Protein AF-W9X091-F1 (afdb_monomer_lite)

Secondary structure (DSSP, 8-state):
----------HHHHHHHHHHHSPPPSS-TTTSPPPHHHHHHHHHHHHHHHHHHHS-TTHHHHHHHHHHHHHHHHHHHHHHHHHHHHHHHHH-TTTTS-HHHHHHHHHHHTT-PPPP-S-S-------

Sequence (127 aa):
MATTTKAPPTLRTLYRHLLRELPPTPAPRHTLPRSPIHASIRKHVKHASSSLSSATRSESESHNLARLQELEQFVTYLRAQRMYGTLLQRYNPGMGMDEEERVRLTARRVGMDLPVEFGGGGARDKK

Radius of gyration: 26.55 Å; chains: 1; bounding box: 50×66×72 Å

InterPro domains:
  IPR039196 ATP synthase assembly factor Fmc1, mitochondrial [PTHR28015] (6-118)

Organism: NCBI:txid1182544

pLDDT: mean 80.36, std 13.32, range [40.5, 95.38]

Structure (mmCIF, N/CA/C/O backbone):
data_AF-W9X091-F1
#
_entry.id   AF-W9X091-F1
#
loop_
_atom_site.group_PDB
_atom_site.id
_atom_site.type_symbol
_atom_site.label_atom_id
_atom_site.label_alt_id
_atom_site.label_comp_id
_atom_site.label_asym_id
_atom_site.label_entity_id
_atom_site.label_seq_id
_atom_site.pdbx_PDB_ins_code
_atom_site.Cartn_x
_atom_site.Cartn_y
_atom_site.Cartn_z
_atom_site.occupancy
_atom_site.B_iso_or_equiv
_atom_site.auth_seq_id
_atom_site.auth_comp_id
_atom_site.auth_asym_id
_atom_site.auth_atom_id
_atom_site.pdbx_PDB_model_num
ATOM 1 N N . MET A 1 1 ? -9.180 31.713 -1.085 1.00 44.78 1 MET A N 1
ATOM 2 C CA . MET A 1 1 ? -8.418 30.456 -0.915 1.00 44.78 1 MET A CA 1
ATOM 3 C C . MET A 1 1 ? -9.084 29.656 0.195 1.00 44.78 1 MET A C 1
ATOM 5 O O . MET A 1 1 ? -8.888 29.982 1.356 1.00 44.78 1 MET A O 1
ATOM 9 N N . ALA A 1 2 ? -9.966 28.711 -0.143 1.00 46.12 2 ALA A N 1
ATOM 10 C CA . ALA A 1 2 ? -10.704 27.937 0.855 1.00 46.12 2 ALA A CA 1
ATOM 11 C C . ALA A 1 2 ? -9.800 26.835 1.426 1.00 46.12 2 ALA A C 1
ATOM 13 O O . ALA A 1 2 ? -9.459 25.881 0.730 1.00 46.12 2 ALA A O 1
ATOM 14 N N . THR A 1 3 ? -9.383 26.979 2.680 1.00 57.38 3 THR A N 1
ATOM 15 C CA . THR A 1 3 ? -8.664 25.937 3.412 1.00 57.38 3 THR A CA 1
ATOM 16 C C . THR A 1 3 ? -9.669 24.871 3.838 1.00 57.38 3 THR A C 1
ATOM 18 O O . THR A 1 3 ? -10.532 25.100 4.680 1.00 57.38 3 THR A O 1
ATOM 21 N N . THR A 1 4 ? -9.608 23.686 3.229 1.00 61.91 4 THR A N 1
ATOM 22 C CA . THR A 1 4 ? -10.447 22.569 3.676 1.00 61.91 4 THR A CA 1
ATOM 23 C C . THR A 1 4 ? -9.885 22.081 5.013 1.00 61.91 4 THR A C 1
ATOM 25 O O . THR A 1 4 ? -8.827 21.449 5.044 1.00 61.91 4 THR A O 1
ATOM 28 N N . THR A 1 5 ? -10.540 22.388 6.129 1.00 57.62 5 THR A N 1
ATOM 29 C CA . THR A 1 5 ? -10.154 21.851 7.440 1.00 57.62 5 THR A CA 1
ATOM 30 C C . THR A 1 5 ? -10.367 20.335 7.423 1.00 57.62 5 THR A C 1
ATOM 32 O O . THR A 1 5 ? -11.502 19.857 7.421 1.00 57.62 5 THR A O 1
ATOM 35 N N . LYS A 1 6 ? -9.278 19.560 7.334 1.00 68.75 6 LYS A N 1
ATOM 36 C CA . LYS A 1 6 ? -9.320 18.089 7.308 1.00 68.75 6 LYS A CA 1
ATOM 37 C C . LYS A 1 6 ? -9.887 17.597 8.643 1.00 68.75 6 LYS A C 1
ATOM 39 O O . LYS A 1 6 ? -9.269 17.792 9.684 1.00 68.75 6 LYS A O 1
ATOM 44 N N . ALA A 1 7 ? -11.060 16.967 8.602 1.00 74.88 7 ALA A N 1
ATOM 45 C CA . ALA A 1 7 ? -11.667 16.347 9.777 1.00 74.88 7 ALA A CA 1
ATOM 46 C C . ALA A 1 7 ? -10.704 15.322 10.415 1.00 74.88 7 ALA A C 1
ATOM 48 O O . ALA A 1 7 ? -9.953 14.662 9.682 1.00 74.88 7 ALA A O 1
ATOM 49 N N . PRO A 1 8 ? -10.725 15.155 11.752 1.00 76.81 8 PRO A N 1
ATOM 50 C CA . PRO A 1 8 ? -9.827 14.233 12.434 1.00 76.81 8 PRO A CA 1
ATOM 51 C C . PRO A 1 8 ? -10.007 12.804 11.891 1.00 76.81 8 PRO A C 1
ATOM 53 O O . PRO A 1 8 ? -11.141 12.348 11.687 1.00 76.81 8 PRO A O 1
ATOM 56 N N . PRO A 1 9 ? -8.909 12.082 11.610 1.00 80.44 9 PRO A N 1
ATOM 57 C CA . PRO A 1 9 ? -8.986 10.765 11.002 1.00 80.44 9 PRO A CA 1
ATOM 58 C C . PRO A 1 9 ? -9.604 9.764 11.981 1.00 80.44 9 PRO A C 1
ATOM 60 O O . PRO A 1 9 ? -9.030 9.420 13.008 1.00 80.44 9 PRO A O 1
ATOM 63 N N . THR A 1 10 ? -10.785 9.248 11.642 1.00 88.75 10 THR A N 1
ATOM 64 C CA . THR A 1 10 ? -11.388 8.153 12.411 1.00 88.75 10 THR A CA 1
ATOM 65 C C . THR A 1 10 ? -10.750 6.816 12.033 1.00 88.75 10 THR A C 1
ATOM 67 O O . THR A 1 10 ? -10.364 6.606 10.877 1.00 88.75 10 THR A O 1
ATOM 70 N N . LEU A 1 11 ? -10.743 5.854 12.963 1.00 89.38 11 LEU A N 1
ATOM 71 C CA . LEU A 1 11 ? -10.293 4.478 12.705 1.00 89.38 11 LEU A CA 1
ATOM 72 C C . LEU A 1 11 ? -10.968 3.868 11.462 1.00 89.38 11 LEU A C 1
ATOM 74 O O . LEU A 1 11 ? -10.334 3.173 10.668 1.00 89.38 11 LEU A O 1
ATOM 78 N N . ARG A 1 12 ? -12.260 4.162 11.252 1.00 89.44 12 ARG A N 1
ATOM 79 C CA . ARG A 1 12 ? -13.032 3.683 10.091 1.00 89.44 12 ARG A CA 1
ATOM 80 C C . ARG A 1 12 ? -12.513 4.285 8.786 1.00 89.44 12 ARG A C 1
ATOM 82 O O . ARG A 1 12 ? -12.470 3.586 7.772 1.00 89.44 12 ARG A O 1
ATOM 89 N N . THR A 1 13 ? -12.137 5.562 8.803 1.00 91.88 13 THR A N 1
ATOM 90 C CA . THR A 1 13 ? -11.583 6.266 7.642 1.00 91.88 13 THR A CA 1
ATOM 91 C C . THR A 1 13 ? -10.199 5.718 7.299 1.00 91.88 13 THR A C 1
ATOM 93 O O . THR A 1 13 ? -9.974 5.330 6.152 1.00 91.88 13 THR A O 1
ATOM 96 N N . LEU A 1 14 ? -9.309 5.582 8.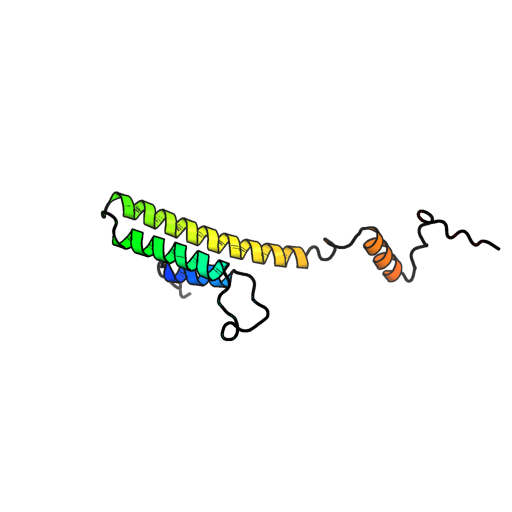289 1.00 91.12 14 LEU A N 1
ATOM 97 C CA . LEU A 1 14 ? -7.964 5.016 8.109 1.00 91.12 14 LEU A CA 1
ATOM 98 C C . LEU A 1 14 ? -8.010 3.572 7.601 1.00 91.12 14 LEU A C 1
ATOM 100 O O . LEU A 1 14 ? -7.336 3.243 6.628 1.00 91.12 14 LEU A O 1
ATOM 104 N N . TYR A 1 15 ? -8.889 2.739 8.164 1.00 92.19 15 TYR A N 1
ATOM 105 C CA . TYR A 1 15 ? -9.127 1.380 7.676 1.00 92.19 15 TYR A CA 1
ATOM 106 C C . TYR A 1 15 ? -9.512 1.359 6.191 1.00 92.19 15 TYR A C 1
ATOM 108 O O . TYR A 1 15 ? -8.976 0.568 5.419 1.00 92.19 15 TYR A O 1
ATOM 116 N N . ARG A 1 16 ? -10.417 2.245 5.755 1.00 90.81 16 ARG A N 1
ATOM 117 C CA . ARG A 1 16 ? -10.818 2.328 4.341 1.00 90.81 16 ARG A CA 1
ATOM 118 C C . ARG A 1 16 ? -9.682 2.793 3.439 1.00 90.81 16 ARG A C 1
ATOM 120 O O . ARG A 1 16 ? -9.605 2.314 2.312 1.00 90.81 16 ARG A O 1
ATOM 127 N N . HIS A 1 17 ? -8.835 3.707 3.906 1.00 92.12 17 HIS A N 1
ATOM 128 C CA . HIS A 1 17 ? -7.647 4.109 3.161 1.00 92.12 17 HIS A CA 1
ATOM 129 C C . HIS A 1 17 ? -6.667 2.949 3.022 1.00 92.12 17 HIS A C 1
ATOM 131 O O . HIS A 1 17 ? -6.298 2.632 1.900 1.00 92.12 17 HIS A O 1
ATOM 137 N N . LEU A 1 18 ? -6.358 2.242 4.110 1.00 91.44 18 LEU A N 1
ATOM 138 C CA . LEU A 1 18 ? -5.504 1.054 4.080 1.00 91.44 18 LEU A CA 1
ATOM 139 C C . LEU A 1 18 ? -6.031 0.013 3.082 1.00 91.44 18 LEU A C 1
ATOM 141 O O . LEU A 1 18 ? -5.281 -0.478 2.248 1.00 91.44 18 LEU A O 1
ATOM 145 N N . LEU A 1 19 ? -7.344 -0.250 3.078 1.00 88.75 19 LEU A N 1
ATOM 146 C CA . LEU A 1 19 ? -7.982 -1.171 2.128 1.00 88.75 19 LEU A CA 1
ATOM 147 C C . LEU A 1 19 ? -7.941 -0.736 0.650 1.00 88.75 19 LEU A C 1
ATOM 149 O O . LEU A 1 19 ? -8.289 -1.537 -0.224 1.00 88.75 19 LEU A O 1
ATOM 153 N N . ARG A 1 20 ? -7.615 0.525 0.366 1.00 88.62 20 ARG A N 1
ATOM 154 C CA . ARG A 1 20 ? -7.462 1.056 -0.996 1.00 88.62 20 ARG A CA 1
ATOM 155 C C . ARG A 1 20 ? -6.016 1.008 -1.481 1.00 88.62 20 ARG A C 1
ATOM 157 O O . ARG A 1 20 ? -5.818 1.005 -2.689 1.00 88.62 20 ARG A O 1
ATOM 164 N N . GLU A 1 21 ? -5.050 0.948 -0.565 1.00 90.00 21 GLU A N 1
ATOM 165 C CA . GLU A 1 21 ? -3.630 0.804 -0.909 1.00 90.00 21 GLU A CA 1
ATOM 166 C C . GLU A 1 21 ? -3.241 -0.650 -1.228 1.00 90.00 21 GLU A C 1
ATOM 168 O O . GLU A 1 21 ? -2.187 -0.888 -1.811 1.00 90.00 21 GLU A O 1
ATOM 173 N N . LEU A 1 22 ? -4.083 -1.634 -0.883 1.00 85.69 22 LEU A N 1
ATOM 174 C CA . LEU A 1 22 ? -3.853 -3.022 -1.288 1.00 85.69 22 LEU A CA 1
ATOM 175 C C . LEU A 1 22 ? -3.916 -3.174 -2.820 1.00 85.69 22 LEU A C 1
ATOM 177 O O . LEU A 1 22 ? -4.743 -2.514 -3.459 1.00 85.69 22 LEU A O 1
ATOM 181 N N . PRO A 1 23 ? -3.100 -4.076 -3.403 1.00 84.00 23 PRO A N 1
ATOM 182 C CA . PRO A 1 23 ? -3.105 -4.335 -4.837 1.00 84.00 23 PRO A CA 1
ATOM 183 C C . PRO A 1 23 ? -4.521 -4.599 -5.377 1.00 84.00 23 PRO A C 1
ATOM 185 O O . PRO A 1 23 ? -5.292 -5.332 -4.742 1.00 84.00 23 PRO A O 1
ATOM 188 N N . PRO A 1 24 ? -4.893 -4.007 -6.529 1.00 78.44 24 PRO A N 1
ATOM 189 C CA . PRO A 1 24 ? -6.189 -4.256 -7.138 1.00 78.44 24 PRO A CA 1
ATOM 190 C C . PRO A 1 24 ? -6.305 -5.730 -7.527 1.00 78.44 24 PRO A C 1
ATOM 192 O O . PRO A 1 24 ? -5.385 -6.319 -8.091 1.00 78.44 24 PRO A O 1
ATOM 195 N N . THR A 1 25 ? -7.452 -6.330 -7.224 1.00 77.62 25 THR A N 1
ATOM 196 C CA . THR A 1 25 ? -7.762 -7.686 -7.673 1.00 77.62 25 THR A CA 1
ATOM 197 C C . THR A 1 25 ? -8.227 -7.650 -9.130 1.00 77.62 25 THR A C 1
ATOM 199 O O . THR A 1 25 ? -8.945 -6.720 -9.500 1.00 77.62 25 THR A O 1
ATOM 202 N N . PRO A 1 26 ? -7.888 -8.664 -9.944 1.00 78.44 26 PRO A N 1
ATOM 203 C CA . PRO A 1 26 ? -8.221 -8.691 -11.372 1.00 78.44 26 PRO A CA 1
ATOM 204 C C . PRO A 1 26 ? -9.729 -8.766 -11.645 1.00 78.44 26 PRO A C 1
ATOM 206 O O . PRO A 1 26 ? -10.184 -8.358 -12.706 1.00 78.44 26 PRO A O 1
ATOM 209 N N . ALA A 1 27 ? -10.512 -9.263 -10.686 1.00 79.81 27 ALA A N 1
ATOM 210 C CA . ALA A 1 27 ? -11.949 -9.437 -10.827 1.00 79.81 27 ALA A CA 1
ATOM 211 C C . ALA A 1 27 ? -12.736 -8.560 -9.821 1.00 79.81 27 ALA A C 1
ATOM 213 O O . ALA A 1 27 ? -12.206 -8.162 -8.770 1.00 79.81 27 ALA A O 1
ATOM 214 N N . PRO A 1 28 ? -13.992 -8.198 -10.145 1.00 76.31 28 PRO A N 1
ATOM 215 C CA . PRO A 1 28 ? -14.753 -7.213 -9.389 1.00 76.31 28 PRO A CA 1
ATOM 216 C C . PRO A 1 28 ? -15.225 -7.756 -8.034 1.00 76.31 28 PRO A C 1
ATOM 218 O O . PRO A 1 28 ? -15.746 -8.863 -7.924 1.00 76.31 28 PRO A O 1
ATOM 221 N N . ARG A 1 29 ? -15.110 -6.923 -6.989 1.00 70.75 29 ARG A N 1
ATOM 222 C CA . ARG A 1 29 ? -15.281 -7.278 -5.559 1.00 70.75 29 ARG A CA 1
ATOM 223 C C . ARG A 1 29 ? -16.607 -7.946 -5.164 1.00 70.75 29 ARG A C 1
ATOM 225 O O . ARG A 1 29 ? -16.681 -8.481 -4.065 1.00 70.75 29 ARG A O 1
ATOM 232 N N . HIS A 1 30 ? -17.644 -7.864 -5.996 1.00 77.38 30 HIS A N 1
ATOM 233 C CA . HIS A 1 30 ? -18.941 -8.499 -5.738 1.00 77.38 30 HIS A CA 1
ATOM 234 C C . HIS A 1 30 ? -18.982 -9.975 -6.164 1.00 77.38 30 HIS A C 1
ATOM 236 O O . HIS A 1 30 ? -19.852 -10.706 -5.711 1.00 77.38 30 HIS A O 1
ATOM 242 N N . THR A 1 31 ? -18.037 -10.409 -7.002 1.00 79.19 31 THR A N 1
ATOM 243 C CA . THR A 1 31 ? -17.963 -11.784 -7.527 1.00 79.19 31 THR A CA 1
ATOM 244 C C . THR A 1 31 ? -16.978 -12.670 -6.770 1.00 79.19 31 THR A C 1
ATOM 246 O O . THR A 1 31 ? -17.111 -13.888 -6.812 1.00 79.19 31 THR A O 1
ATOM 249 N N . LEU A 1 32 ? -16.006 -12.086 -6.053 1.00 73.38 32 LEU A N 1
ATOM 250 C CA . LEU A 1 32 ? -14.999 -12.857 -5.319 1.00 73.38 32 LEU A CA 1
ATOM 251 C C . LEU A 1 32 ? -15.266 -12.893 -3.816 1.00 73.38 32 LEU A C 1
ATOM 253 O O . LEU A 1 32 ? -15.667 -11.880 -3.2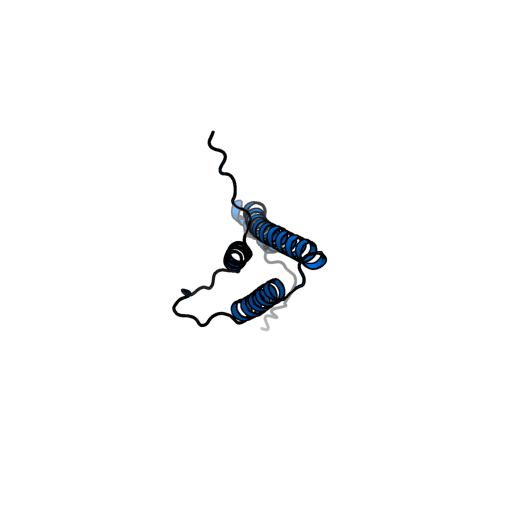28 1.00 73.38 32 LEU A O 1
ATOM 257 N N . PRO A 1 33 ? -14.935 -14.017 -3.156 1.00 78.38 33 PRO A N 1
ATOM 258 C CA . PRO A 1 33 ? -14.830 -14.034 -1.710 1.00 78.38 33 PRO A CA 1
ATOM 259 C C . PRO A 1 33 ? -13.768 -13.026 -1.251 1.00 78.38 33 PRO A C 1
ATOM 261 O O . PRO A 1 33 ? -12.768 -12.766 -1.926 1.00 78.38 33 PRO A O 1
ATOM 264 N N . ARG A 1 34 ? -13.976 -12.444 -0.066 1.00 78.00 34 ARG A N 1
ATOM 265 C CA . ARG A 1 34 ? -12.976 -11.562 0.549 1.00 78.00 34 ARG A CA 1
ATOM 266 C C . ARG A 1 34 ? -11.666 -12.327 0.714 1.00 78.00 34 ARG A C 1
ATOM 268 O O . ARG A 1 34 ? -11.668 -13.423 1.265 1.00 78.00 34 ARG A O 1
ATOM 275 N N . SER A 1 35 ? -10.555 -11.720 0.301 1.00 85.75 35 SER A N 1
ATOM 276 C CA . SER A 1 35 ? -9.243 -12.342 0.465 1.00 85.75 35 SER A CA 1
ATOM 277 C C . SER A 1 35 ? -8.917 -12.586 1.950 1.00 85.75 35 SER A C 1
ATOM 279 O O . SER A 1 35 ? -9.383 -11.836 2.824 1.00 85.75 35 SER A O 1
ATOM 281 N N . PRO A 1 36 ? -8.097 -13.606 2.264 1.00 89.00 36 PRO A N 1
ATOM 282 C CA . PRO A 1 36 ? -7.721 -13.917 3.644 1.00 89.00 36 PRO A CA 1
ATOM 283 C C . PRO A 1 36 ? -7.062 -12.722 4.345 1.00 89.00 36 PRO A C 1
ATOM 285 O O . PRO A 1 36 ? -7.332 -12.474 5.521 1.00 89.00 36 PRO A O 1
ATOM 288 N N . ILE A 1 37 ? -6.292 -11.908 3.613 1.00 88.19 37 ILE A N 1
ATOM 289 C CA . ILE A 1 37 ? -5.678 -10.690 4.154 1.00 88.19 37 ILE A CA 1
ATOM 290 C C . ILE A 1 37 ? -6.731 -9.641 4.546 1.00 88.19 37 ILE A C 1
ATOM 292 O O . ILE A 1 37 ? -6.666 -9.078 5.637 1.00 88.19 37 ILE A O 1
ATOM 296 N N . HIS A 1 38 ? -7.780 -9.448 3.735 1.00 87.69 38 HIS A N 1
ATOM 297 C CA . HIS A 1 38 ? -8.902 -8.569 4.081 1.00 87.69 38 HIS A CA 1
ATOM 298 C C . HIS A 1 38 ? -9.630 -9.044 5.347 1.00 87.69 38 HIS A C 1
ATOM 300 O O . HIS A 1 38 ? -10.031 -8.219 6.178 1.00 87.69 38 HIS A O 1
ATOM 306 N N . ALA A 1 39 ? -9.815 -10.359 5.494 1.00 89.00 39 ALA A N 1
ATOM 307 C CA . ALA A 1 39 ? -10.430 -10.953 6.676 1.00 89.00 39 ALA A CA 1
ATOM 308 C C . ALA A 1 39 ? -9.554 -10.764 7.924 1.00 89.00 39 ALA A C 1
ATOM 310 O O . ALA A 1 39 ? -10.073 -10.350 8.961 1.00 89.00 39 ALA A O 1
ATOM 311 N N . SER A 1 40 ? -8.242 -10.991 7.809 1.00 91.75 40 SER A N 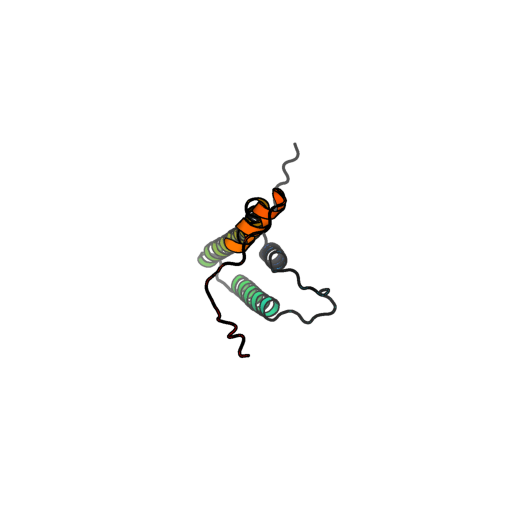1
ATOM 312 C CA . SER A 1 40 ? -7.268 -10.791 8.887 1.00 91.75 40 SER A CA 1
ATOM 313 C C . SER A 1 40 ? -7.257 -9.342 9.383 1.00 91.75 40 SER A C 1
ATOM 315 O O . SER A 1 40 ? -7.558 -9.083 10.549 1.00 91.75 40 SER A O 1
ATOM 317 N N . ILE A 1 41 ? -7.069 -8.370 8.481 1.00 90.56 41 ILE A N 1
ATOM 318 C CA . ILE A 1 41 ? -7.063 -6.937 8.824 1.00 90.56 41 ILE A CA 1
ATOM 319 C C . ILE A 1 41 ? -8.369 -6.549 9.528 1.00 90.56 41 ILE A C 1
ATOM 321 O O . ILE A 1 41 ? -8.366 -5.853 10.542 1.00 90.56 41 ILE A O 1
ATOM 325 N N . ARG A 1 42 ? -9.512 -7.029 9.025 1.00 90.25 42 ARG A N 1
ATOM 326 C CA . ARG A 1 42 ? -10.814 -6.758 9.645 1.00 90.25 42 ARG A CA 1
ATOM 327 C C . ARG A 1 42 ? -10.921 -7.333 11.061 1.00 90.25 42 ARG A C 1
ATOM 329 O O . ARG A 1 42 ? -11.517 -6.668 11.906 1.00 90.25 42 ARG A O 1
ATOM 336 N N . LYS A 1 43 ? -10.392 -8.533 11.327 1.00 92.00 43 LYS A N 1
ATOM 337 C CA . LYS A 1 43 ? -10.371 -9.124 12.678 1.00 92.00 43 LYS A CA 1
ATOM 338 C C . LYS A 1 43 ? -9.569 -8.242 13.639 1.00 92.00 43 LYS A C 1
ATOM 340 O O . LYS A 1 43 ? -10.095 -7.881 14.689 1.00 92.00 43 LYS A O 1
ATOM 345 N N . HIS A 1 44 ? -8.371 -7.810 13.242 1.00 89.62 44 HIS A N 1
ATOM 346 C CA . HIS A 1 44 ? -7.527 -6.939 14.067 1.00 89.62 44 HIS A CA 1
ATOM 347 C C . HIS A 1 44 ? -8.170 -5.575 14.345 1.00 89.62 44 HIS A C 1
ATOM 349 O O . HIS A 1 44 ? -8.186 -5.129 15.489 1.00 89.62 44 HIS A O 1
ATOM 355 N N . VAL A 1 45 ? -8.774 -4.937 13.337 1.00 89.12 45 VAL A N 1
ATOM 356 C CA . VAL A 1 45 ? -9.458 -3.644 13.521 1.00 89.12 45 VAL A CA 1
ATOM 357 C C . VAL A 1 45 ? -10.677 -3.775 14.437 1.00 89.12 45 VAL A C 1
ATOM 359 O O . VAL A 1 45 ? -10.904 -2.902 15.270 1.00 89.12 45 VAL A O 1
ATOM 362 N N . LYS A 1 46 ? -11.444 -4.871 14.334 1.00 90.12 46 LYS A N 1
ATOM 363 C CA . LYS A 1 46 ? -12.561 -5.144 15.254 1.00 90.12 46 LYS A CA 1
ATOM 364 C C . LYS A 1 46 ? -12.082 -5.319 16.695 1.00 90.12 46 LYS A C 1
ATOM 366 O O . LYS A 1 46 ? -12.666 -4.726 17.598 1.00 90.12 46 LYS A O 1
ATOM 371 N N . HIS A 1 47 ? -11.012 -6.086 16.896 1.00 88.06 47 HIS A N 1
ATOM 372 C CA . HIS A 1 47 ? -10.411 -6.271 18.214 1.00 88.06 47 HIS A CA 1
ATOM 373 C C . HIS A 1 47 ? -9.923 -4.937 18.797 1.00 88.06 47 HIS A C 1
ATOM 375 O O . HIS A 1 47 ? -10.228 -4.618 19.940 1.00 88.06 47 HIS A O 1
ATOM 381 N N . ALA A 1 48 ? -9.256 -4.107 17.987 1.00 84.25 48 ALA A N 1
ATOM 382 C CA . ALA A 1 48 ? -8.828 -2.769 18.393 1.00 84.25 48 ALA A CA 1
ATOM 383 C C . ALA A 1 48 ? -10.013 -1.869 18.783 1.00 84.25 48 ALA A C 1
ATOM 385 O O . ALA A 1 48 ? -9.965 -1.209 19.815 1.00 84.25 48 ALA A O 1
ATOM 386 N N . SER A 1 49 ? -11.109 -1.887 18.013 1.00 85.38 49 SER A N 1
ATOM 387 C CA . SER A 1 49 ? -12.311 -1.118 18.363 1.00 85.38 49 SER A CA 1
ATOM 388 C C . SER A 1 49 ? -13.001 -1.610 19.638 1.00 85.38 49 SER A C 1
ATOM 390 O O . SER A 1 49 ? -13.512 -0.791 20.391 1.00 85.38 49 SER A O 1
ATOM 392 N N . SER A 1 50 ? -12.989 -2.922 19.900 1.00 85.94 50 SER A N 1
ATOM 393 C CA . SER A 1 50 ? -13.539 -3.501 21.133 1.00 85.94 50 SER A CA 1
ATOM 394 C C . SER A 1 50 ? -12.686 -3.145 22.349 1.00 85.94 50 SER A C 1
ATOM 396 O O . SER A 1 50 ? -13.217 -2.826 23.408 1.00 85.94 50 SER A O 1
ATOM 398 N N . SER A 1 51 ? -11.361 -3.169 22.191 1.00 80.56 51 SER A N 1
ATOM 399 C CA . SER A 1 51 ? -10.422 -2.749 23.233 1.00 80.56 51 SER A CA 1
ATOM 400 C C . SER A 1 51 ? -10.600 -1.271 23.585 1.00 80.56 51 SER A C 1
ATOM 402 O O . SER A 1 51 ? -10.529 -0.917 24.757 1.00 80.56 51 SER A O 1
ATOM 404 N N . LEU A 1 52 ? -10.876 -0.421 22.589 1.00 75.69 52 LEU A N 1
ATOM 405 C CA . LEU A 1 52 ? -11.125 1.010 22.782 1.00 75.69 52 LEU A CA 1
ATOM 406 C C . LEU A 1 52 ? -12.385 1.276 23.621 1.00 75.69 52 LEU A C 1
ATOM 408 O O . LEU A 1 52 ? -12.397 2.203 24.419 1.00 75.69 52 LEU A O 1
ATOM 412 N N . SER A 1 53 ? -13.436 0.465 23.464 1.00 77.19 53 SER A N 1
ATOM 413 C CA . SER A 1 53 ? -14.680 0.629 24.227 1.00 77.19 53 SER A CA 1
ATOM 414 C C . SER A 1 53 ? -14.621 0.113 25.669 1.00 77.19 53 SER A C 1
ATOM 416 O O . SER A 1 53 ? -15.462 0.507 26.470 1.00 77.19 53 SER A O 1
ATOM 418 N N . SER A 1 54 ? -13.670 -0.767 26.005 1.00 73.25 54 SER A N 1
ATOM 419 C CA . SER A 1 54 ? -13.593 -1.423 27.324 1.00 73.25 54 SER A CA 1
ATOM 420 C C . SER A 1 54 ? -12.499 -0.878 28.254 1.00 73.25 54 SER A C 1
ATOM 422 O O . SER A 1 54 ? -12.445 -1.296 29.407 1.00 73.25 54 SER A O 1
ATOM 424 N N . ALA A 1 55 ? -11.625 0.021 27.792 1.00 64.06 55 ALA A N 1
ATOM 425 C CA . ALA A 1 55 ? -10.483 0.498 28.578 1.00 64.06 55 ALA A CA 1
ATOM 426 C C . ALA A 1 55 ? -10.819 1.684 29.512 1.00 64.06 55 ALA A C 1
ATOM 428 O O . ALA A 1 55 ? -11.669 2.523 29.214 1.00 64.06 55 ALA A O 1
ATOM 429 N N . THR A 1 56 ? -10.122 1.760 30.651 1.00 62.06 56 THR A N 1
ATOM 430 C CA . THR A 1 56 ? -10.199 2.842 31.648 1.00 62.06 56 THR A CA 1
ATOM 431 C C . THR A 1 56 ? -9.624 4.156 31.091 1.00 62.06 56 THR A C 1
ATOM 433 O O . THR A 1 56 ? -8.597 4.168 30.415 1.00 62.06 56 THR A O 1
ATOM 436 N N . ARG A 1 57 ? -10.307 5.279 31.359 1.00 64.56 57 ARG A N 1
ATOM 437 C CA . ARG A 1 57 ? -10.273 6.518 30.548 1.00 64.56 57 ARG A CA 1
ATOM 438 C C . ARG A 1 57 ? -8.942 7.280 30.428 1.00 64.56 57 ARG A C 1
ATOM 440 O O . ARG A 1 57 ? -8.775 7.981 29.449 1.00 64.56 57 ARG A O 1
ATOM 447 N N . SER A 1 58 ? -8.007 7.195 31.374 1.00 61.38 58 SER A N 1
ATOM 448 C CA . SER A 1 58 ? -6.884 8.159 31.418 1.00 61.38 58 SER A CA 1
ATOM 449 C C . SER A 1 58 ? -5.642 7.716 30.626 1.00 61.38 58 SER A C 1
ATOM 451 O O . SER A 1 58 ? -5.250 8.349 29.650 1.00 61.38 58 SER A O 1
ATOM 453 N N . GLU A 1 59 ? -5.028 6.590 30.998 1.00 64.62 59 GLU A N 1
ATOM 454 C CA . GLU A 1 59 ? -3.756 6.146 30.398 1.00 64.62 59 GLU A CA 1
ATOM 455 C C . GLU A 1 59 ? -3.938 5.475 29.032 1.00 64.62 59 GLU A C 1
ATOM 457 O O . GLU A 1 59 ? -3.023 5.432 28.212 1.00 64.62 59 GLU A O 1
ATOM 462 N N . SER A 1 60 ? -5.138 4.961 28.759 1.00 68.94 60 SER A N 1
ATOM 463 C CA . SER A 1 60 ? -5.424 4.280 27.501 1.00 68.94 60 SER A CA 1
ATOM 464 C C . SER A 1 60 ? -5.729 5.249 26.354 1.00 68.94 60 SER A C 1
ATOM 466 O O . SER A 1 60 ? -5.478 4.912 25.199 1.00 68.94 60 SER A O 1
ATOM 468 N N . GLU A 1 61 ? -6.217 6.463 26.626 1.00 78.00 61 GLU A N 1
ATOM 469 C CA . GLU A 1 61 ? -6.537 7.452 25.586 1.00 78.00 61 GLU A CA 1
ATOM 470 C C . GLU A 1 61 ? -5.290 7.914 24.826 1.00 78.00 61 GLU A C 1
ATOM 472 O O . GLU A 1 61 ? -5.298 7.924 23.593 1.00 78.00 61 GLU A O 1
ATOM 477 N N . SER A 1 62 ? -4.192 8.201 25.530 1.00 81.50 62 SER A N 1
ATOM 478 C CA . SER A 1 62 ? -2.914 8.570 24.908 1.00 81.50 62 SER A CA 1
ATOM 479 C C . SER A 1 62 ? -2.365 7.441 24.029 1.00 81.50 62 SER A C 1
ATOM 481 O O . SER A 1 62 ? -1.986 7.676 22.881 1.00 81.50 62 SER A O 1
ATOM 483 N N . HIS A 1 63 ? -2.415 6.198 24.515 1.00 83.19 63 HIS A N 1
ATOM 484 C CA . HIS A 1 63 ? -1.990 5.016 23.766 1.00 83.19 63 HIS A CA 1
ATOM 485 C C . HIS A 1 63 ? -2.869 4.765 22.526 1.00 83.19 63 HIS A C 1
ATOM 487 O O . HIS A 1 63 ? -2.385 4.374 21.462 1.00 83.19 63 HIS A O 1
ATOM 493 N N . ASN A 1 64 ? -4.175 5.018 22.626 1.00 81.94 64 ASN A N 1
ATOM 494 C CA . ASN A 1 64 ? -5.102 4.900 21.503 1.00 81.94 64 ASN A CA 1
ATOM 495 C C . ASN A 1 64 ? -4.860 5.980 20.441 1.00 81.94 64 ASN A C 1
ATOM 497 O O . ASN A 1 64 ? -4.891 5.677 19.245 1.00 81.94 64 ASN A O 1
ATOM 501 N N . LEU A 1 65 ? -4.585 7.219 20.857 1.00 84.94 65 LEU A N 1
ATOM 502 C CA . LEU A 1 65 ? -4.223 8.308 19.950 1.00 84.94 65 LEU A CA 1
ATOM 503 C C . LEU A 1 65 ? -2.896 8.032 19.239 1.00 84.94 65 LEU A C 1
ATOM 505 O O . LEU A 1 65 ? -2.844 8.157 18.015 1.00 84.94 65 LEU A O 1
ATOM 509 N N . ALA A 1 66 ? -1.872 7.579 19.966 1.00 87.25 66 ALA A N 1
ATOM 510 C CA . ALA A 1 66 ? -0.591 7.180 19.383 1.00 87.25 66 ALA A CA 1
ATOM 511 C C . ALA A 1 66 ? -0.789 6.102 18.308 1.00 87.25 66 ALA A C 1
ATOM 513 O O . ALA A 1 66 ? -0.324 6.242 17.178 1.00 87.25 66 ALA A O 1
ATOM 514 N N . ARG A 1 67 ? -1.609 5.085 18.593 1.00 86.31 67 ARG A N 1
ATOM 515 C CA . ARG A 1 67 ? -1.899 4.018 17.630 1.00 86.31 67 ARG A CA 1
ATOM 516 C C . ARG A 1 67 ? -2.650 4.495 16.385 1.00 86.31 67 ARG A C 1
ATOM 518 O O . ARG A 1 67 ? -2.445 3.967 15.292 1.00 86.31 67 ARG A O 1
ATOM 525 N N . LEU A 1 68 ? -3.540 5.477 16.518 1.00 87.94 68 LEU A N 1
ATOM 526 C CA . LEU A 1 68 ? -4.201 6.087 15.361 1.00 87.94 68 LEU A CA 1
ATOM 527 C C . LEU A 1 68 ? -3.212 6.876 14.498 1.00 87.94 68 LEU A C 1
ATOM 529 O O . LEU A 1 68 ? -3.287 6.792 13.271 1.00 87.94 68 LEU A O 1
ATOM 533 N N . GLN A 1 69 ? -2.277 7.591 15.124 1.00 90.19 69 GLN A N 1
ATOM 534 C CA . GLN A 1 69 ? -1.216 8.318 14.427 1.00 90.19 69 GLN A CA 1
ATOM 535 C C . GLN A 1 69 ? -0.268 7.363 13.692 1.00 90.19 69 GLN A C 1
ATOM 537 O O . GLN A 1 69 ? 0.026 7.590 12.521 1.00 90.19 69 GLN A O 1
ATOM 542 N N . GLU A 1 70 ? 0.134 6.256 14.319 1.00 90.69 70 GLU A N 1
ATOM 543 C CA . GLU A 1 70 ? 0.930 5.196 13.681 1.00 90.69 70 GLU A CA 1
ATOM 544 C C . GLU A 1 70 ? 0.239 4.647 12.425 1.00 90.69 70 GLU A C 1
ATOM 546 O O . GLU A 1 70 ? 0.853 4.509 11.366 1.00 90.69 70 GLU A O 1
ATOM 551 N N . LEU A 1 71 ? -1.068 4.369 12.506 1.00 89.56 71 LEU A N 1
ATOM 552 C CA . LEU A 1 71 ? -1.839 3.898 11.354 1.00 89.56 71 LEU A CA 1
ATOM 553 C C . LEU A 1 71 ? -1.927 4.950 10.241 1.00 89.56 71 LEU A C 1
ATOM 555 O O . LEU A 1 71 ? -1.891 4.596 9.061 1.00 89.56 71 LEU A O 1
ATOM 559 N N . GLU A 1 72 ? -2.046 6.233 10.583 1.00 91.75 72 GLU A N 1
ATOM 560 C CA . GLU A 1 72 ? -2.025 7.319 9.599 1.00 91.75 72 GLU A CA 1
ATOM 561 C C . GLU A 1 72 ? -0.659 7.437 8.907 1.00 91.75 72 GLU A C 1
ATOM 563 O O . GLU A 1 72 ? -0.598 7.542 7.674 1.00 91.75 72 GLU A O 1
ATOM 568 N N . GLN A 1 73 ? 0.431 7.356 9.670 1.00 93.69 73 GLN A N 1
ATOM 569 C CA . GLN A 1 73 ? 1.793 7.331 9.138 1.00 93.69 73 GLN A CA 1
ATOM 570 C C . GLN A 1 73 ? 1.990 6.138 8.201 1.00 93.69 73 GLN A C 1
ATOM 572 O O . GLN A 1 73 ? 2.482 6.303 7.085 1.00 93.69 73 GLN A O 1
ATOM 577 N N . PHE A 1 74 ? 1.516 4.955 8.593 1.00 92.81 74 PHE A N 1
ATOM 578 C CA . PHE A 1 74 ? 1.604 3.752 7.773 1.00 92.81 74 PHE A CA 1
ATOM 579 C C . PHE A 1 74 ? 0.839 3.881 6.450 1.00 92.81 74 PHE A C 1
ATOM 581 O O . PHE A 1 74 ? 1.368 3.559 5.388 1.00 92.81 74 PHE A O 1
ATOM 588 N N . VAL A 1 75 ? -0.389 4.409 6.472 1.00 92.94 75 VAL A N 1
ATOM 589 C CA . VAL A 1 75 ? -1.154 4.678 5.240 1.00 92.94 75 VAL A CA 1
ATOM 590 C C . VAL A 1 75 ? -0.411 5.659 4.330 1.00 92.94 75 VAL A C 1
ATOM 592 O O . VAL A 1 75 ? -0.406 5.490 3.110 1.00 92.94 75 VAL A O 1
ATOM 595 N N . THR A 1 76 ? 0.225 6.676 4.909 1.00 93.69 76 THR A N 1
ATOM 596 C CA . THR A 1 76 ? 1.021 7.657 4.159 1.00 93.69 76 THR A CA 1
ATOM 597 C C . THR A 1 76 ? 2.242 7.002 3.517 1.00 93.69 76 THR A C 1
ATOM 599 O O . THR A 1 76 ? 2.499 7.214 2.332 1.00 93.69 76 THR A O 1
ATOM 602 N N . TYR A 1 77 ? 2.937 6.141 4.260 1.00 95.38 77 TYR A N 1
ATOM 603 C CA . TYR A 1 77 ? 4.059 5.355 3.758 1.00 95.38 77 TYR A CA 1
ATOM 604 C C . TYR A 1 77 ? 3.654 4.451 2.585 1.00 95.38 77 TYR A C 1
ATOM 606 O O . TYR A 1 77 ? 4.316 4.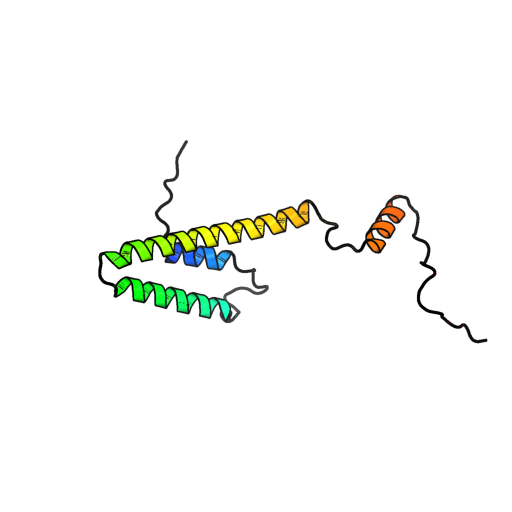461 1.552 1.00 95.38 77 TYR A O 1
ATOM 614 N N . LEU A 1 78 ? 2.529 3.735 2.681 1.00 93.88 78 LEU A N 1
ATOM 615 C CA . LEU A 1 78 ? 2.050 2.873 1.592 1.00 93.88 78 LEU A CA 1
ATOM 616 C C . LEU A 1 78 ? 1.764 3.655 0.301 1.00 93.88 78 LEU A C 1
ATOM 618 O O . LEU A 1 78 ? 2.122 3.206 -0.790 1.00 93.88 78 LEU A O 1
ATOM 622 N N . ARG A 1 79 ? 1.174 4.852 0.411 1.00 93.31 79 ARG A N 1
ATOM 623 C CA . ARG A 1 79 ? 0.979 5.738 -0.749 1.00 93.31 79 ARG A CA 1
ATOM 624 C C . ARG A 1 79 ? 2.299 6.171 -1.360 1.00 93.31 79 ARG A C 1
ATOM 626 O O . ARG A 1 79 ? 2.443 6.134 -2.582 1.00 93.31 79 ARG A O 1
ATOM 633 N N . ALA A 1 80 ? 3.247 6.575 -0.518 1.00 95.38 80 ALA A N 1
ATOM 634 C CA . ALA A 1 80 ? 4.576 6.964 -0.962 1.00 95.38 80 ALA A CA 1
ATOM 635 C C . ALA A 1 80 ? 5.282 5.799 -1.668 1.00 95.38 80 ALA A C 1
ATOM 637 O O . ALA A 1 80 ? 5.843 6.007 -2.737 1.00 95.38 80 ALA A O 1
ATOM 638 N N . GLN A 1 81 ? 5.165 4.572 -1.155 1.00 93.88 81 GLN A N 1
ATOM 639 C CA . GLN A 1 81 ? 5.753 3.376 -1.761 1.00 93.88 81 GLN A CA 1
ATOM 640 C C . GLN A 1 81 ? 5.179 3.083 -3.150 1.00 93.88 81 GLN A C 1
ATOM 642 O O . GLN A 1 81 ? 5.917 2.759 -4.082 1.00 93.88 81 GLN A O 1
ATOM 647 N N . ARG A 1 82 ? 3.863 3.244 -3.325 1.00 91.88 82 ARG A N 1
ATOM 648 C CA . ARG A 1 82 ? 3.232 3.118 -4.642 1.00 91.88 82 ARG A CA 1
ATOM 649 C C . ARG A 1 82 ? 3.757 4.175 -5.610 1.00 91.88 82 ARG A C 1
ATOM 651 O O . ARG A 1 82 ? 4.133 3.836 -6.729 1.00 91.88 82 ARG A O 1
ATOM 658 N N . MET A 1 83 ? 3.802 5.436 -5.181 1.00 93.50 83 MET A N 1
ATOM 659 C CA . MET A 1 83 ? 4.330 6.528 -6.001 1.00 93.50 83 MET A CA 1
ATOM 660 C C . MET A 1 83 ? 5.800 6.306 -6.355 1.00 93.50 83 MET A C 1
ATOM 662 O O . MET A 1 83 ? 6.178 6.459 -7.513 1.00 93.50 83 MET A O 1
ATOM 666 N N . TYR A 1 84 ? 6.609 5.867 -5.397 1.00 94.19 84 TYR A N 1
ATOM 667 C CA . TYR A 1 84 ? 7.998 5.491 -5.614 1.00 94.19 84 TYR A CA 1
ATOM 668 C C . TYR A 1 84 ? 8.126 4.417 -6.700 1.00 94.19 84 TYR A C 1
ATOM 670 O O . TYR A 1 84 ? 8.860 4.625 -7.661 1.00 94.19 84 TYR A O 1
ATOM 678 N N . GLY A 1 85 ? 7.340 3.337 -6.626 1.00 90.94 85 GLY A N 1
ATOM 679 C CA . GLY A 1 85 ? 7.317 2.306 -7.669 1.00 90.94 85 GLY A CA 1
ATOM 680 C C . GLY A 1 85 ? 6.961 2.862 -9.052 1.00 90.94 85 GLY A C 1
ATOM 681 O O . GLY A 1 85 ? 7.627 2.543 -10.035 1.00 90.94 85 GLY A O 1
ATOM 682 N N . THR A 1 86 ? 5.968 3.755 -9.137 1.00 90.81 86 THR A N 1
ATOM 683 C CA . THR A 1 86 ? 5.601 4.392 -10.417 1.00 90.81 86 THR A CA 1
ATOM 684 C C . THR A 1 86 ? 6.697 5.305 -10.967 1.00 90.81 86 THR A C 1
ATOM 686 O O . THR A 1 86 ? 6.938 5.321 -12.173 1.00 90.81 86 THR A O 1
ATOM 689 N N . LEU A 1 87 ? 7.385 6.055 -10.102 1.00 94.12 87 LEU A N 1
ATOM 690 C CA . LEU A 1 87 ? 8.486 6.928 -10.502 1.00 94.12 87 LEU A CA 1
ATOM 691 C C . LEU A 1 87 ? 9.690 6.107 -10.957 1.00 94.12 87 LEU A C 1
ATOM 693 O O . LEU A 1 87 ? 10.287 6.423 -11.982 1.00 94.12 87 LEU A O 1
ATOM 697 N N . LEU A 1 88 ? 10.001 5.027 -10.244 1.00 92.00 88 LEU A N 1
ATOM 698 C CA . LEU A 1 88 ? 11.092 4.129 -10.590 1.00 92.00 88 LEU A CA 1
ATOM 699 C C . LEU A 1 88 ? 10.892 3.529 -11.987 1.00 92.00 88 LEU A C 1
ATOM 701 O O . LEU A 1 88 ? 11.797 3.604 -12.807 1.00 92.00 88 LEU A O 1
ATOM 705 N N . GLN A 1 89 ? 9.689 3.041 -12.300 1.00 89.25 89 GLN A N 1
ATOM 706 C CA . GLN A 1 89 ? 9.361 2.531 -13.639 1.00 89.25 89 GLN A CA 1
ATOM 707 C C . GLN A 1 89 ? 9.461 3.606 -14.730 1.00 89.25 89 GLN A C 1
ATOM 709 O O . GLN A 1 89 ? 9.877 3.317 -15.849 1.00 89.25 89 GLN A O 1
ATOM 714 N N . ARG A 1 90 ? 9.089 4.854 -14.418 1.00 92.75 90 ARG A N 1
ATOM 715 C CA . ARG A 1 90 ? 9.100 5.960 -15.384 1.00 92.75 90 ARG A CA 1
ATOM 716 C C . ARG A 1 90 ? 10.508 6.439 -15.719 1.00 92.75 90 ARG A C 1
ATOM 718 O O . ARG A 1 90 ? 10.790 6.734 -16.875 1.00 92.75 90 ARG A O 1
ATOM 725 N N . TYR A 1 91 ? 11.353 6.579 -14.705 1.00 93.62 91 TYR A N 1
ATOM 726 C CA . TYR A 1 91 ? 12.695 7.136 -14.864 1.00 93.62 91 TYR A CA 1
ATOM 727 C C . TYR A 1 91 ? 13.759 6.062 -15.088 1.00 93.62 91 TYR A C 1
ATOM 729 O O . TYR A 1 91 ? 14.804 6.369 -15.652 1.00 93.62 91 TYR A O 1
ATOM 737 N N . ASN A 1 92 ? 13.484 4.810 -14.714 1.00 88.69 92 ASN A N 1
ATOM 738 C CA . ASN A 1 92 ? 14.362 3.674 -14.958 1.00 88.69 92 ASN A CA 1
ATOM 739 C C . ASN A 1 92 ? 13.628 2.518 -15.673 1.00 88.69 92 ASN A C 1
ATOM 741 O O . ASN A 1 92 ? 13.465 1.433 -15.110 1.00 88.69 92 ASN A O 1
ATOM 745 N N . PRO A 1 93 ? 13.188 2.721 -16.930 1.00 84.62 93 PRO A N 1
ATOM 746 C CA . PRO A 1 93 ? 12.502 1.681 -17.698 1.00 84.62 93 PRO A CA 1
ATOM 747 C C . PRO A 1 93 ? 13.411 0.492 -18.051 1.00 84.62 93 PRO A C 1
ATOM 749 O O . PRO A 1 93 ? 12.912 -0.578 -18.381 1.00 84.62 93 PRO A O 1
ATOM 752 N N . GLY A 1 94 ? 14.735 0.667 -17.975 1.00 81.12 94 GLY A N 1
ATOM 753 C CA . GLY A 1 94 ? 15.729 -0.376 -18.239 1.00 81.12 94 GLY A CA 1
ATOM 754 C C . GLY A 1 94 ? 16.153 -1.177 -17.006 1.00 81.12 94 GLY A C 1
ATOM 755 O O . GLY A 1 94 ? 17.038 -2.011 -17.130 1.00 81.12 94 GLY A O 1
ATOM 756 N N . MET A 1 95 ? 15.554 -0.947 -15.828 1.00 78.38 95 MET A N 1
ATOM 757 C CA . MET A 1 95 ? 15.968 -1.597 -14.572 1.00 78.38 95 MET A CA 1
ATOM 758 C C . MET A 1 95 ? 15.895 -3.131 -14.619 1.00 78.38 95 MET A C 1
ATOM 760 O O . MET A 1 95 ? 16.623 -3.796 -13.893 1.00 78.38 95 MET A O 1
ATOM 764 N N . GLY A 1 96 ? 14.989 -3.680 -15.430 1.00 76.25 96 GLY A N 1
ATOM 765 C CA . GLY A 1 96 ? 14.801 -5.123 -15.597 1.00 76.25 96 GLY A CA 1
ATOM 766 C C . GLY A 1 96 ? 15.311 -5.678 -16.927 1.00 76.25 96 GLY A C 1
ATOM 767 O O . GLY A 1 96 ? 14.929 -6.790 -17.263 1.00 76.25 96 GLY A O 1
ATOM 768 N N . MET A 1 97 ? 16.078 -4.904 -17.706 1.00 80.88 97 MET A N 1
ATOM 769 C CA . MET A 1 97 ? 16.717 -5.396 -18.930 1.00 80.88 97 MET A CA 1
ATOM 770 C C . MET A 1 97 ? 18.111 -5.911 -18.597 1.00 80.88 97 MET A C 1
ATOM 772 O O . MET A 1 97 ? 18.909 -5.172 -18.015 1.00 80.88 97 MET A O 1
ATOM 776 N N . ASP A 1 98 ? 18.408 -7.138 -19.015 1.00 81.75 98 ASP A N 1
ATOM 777 C CA . ASP A 1 98 ? 19.766 -7.660 -18.941 1.00 81.75 98 ASP A CA 1
ATOM 778 C C . ASP A 1 98 ? 20.692 -6.849 -19.856 1.00 81.75 98 ASP A C 1
ATOM 780 O O . ASP A 1 98 ? 20.288 -6.292 -20.884 1.00 81.75 98 ASP A O 1
ATOM 784 N N . GLU A 1 99 ? 21.958 -6.754 -19.459 1.00 77.94 99 GLU A N 1
ATOM 785 C CA . GLU A 1 99 ? 22.967 -5.949 -20.150 1.00 77.94 99 GLU A CA 1
ATOM 786 C C . GLU A 1 99 ? 23.086 -6.360 -21.633 1.00 77.94 99 GLU A C 1
ATOM 788 O O . GLU A 1 99 ? 23.121 -5.502 -22.513 1.00 77.94 99 GLU A O 1
ATOM 793 N N . GLU A 1 100 ? 23.020 -7.662 -21.924 1.00 80.88 100 GLU A N 1
ATOM 794 C CA . GLU A 1 100 ? 23.032 -8.228 -23.281 1.00 80.88 100 GLU A CA 1
ATOM 795 C C . GLU A 1 100 ? 21.843 -7.752 -24.136 1.00 80.88 100 GLU A C 1
ATOM 797 O O . GLU A 1 100 ? 22.008 -7.325 -25.285 1.00 80.88 100 GLU A O 1
ATOM 802 N N . GLU A 1 101 ? 20.630 -7.756 -23.572 1.00 81.81 101 GLU A N 1
ATOM 803 C CA . GLU A 1 101 ? 19.428 -7.269 -24.256 1.00 81.81 101 GLU A CA 1
ATOM 804 C C . GLU A 1 101 ? 19.505 -5.762 -24.514 1.00 81.81 101 GLU A C 1
ATOM 806 O O . GLU A 1 101 ? 19.098 -5.283 -25.580 1.00 81.81 101 GLU A O 1
ATOM 811 N N . ARG A 1 102 ? 20.083 -5.008 -23.571 1.00 83.19 102 ARG A N 1
ATOM 812 C CA . ARG A 1 102 ? 20.303 -3.567 -23.713 1.00 83.19 102 ARG A CA 1
ATOM 813 C C . ARG A 1 102 ? 21.241 -3.265 -24.877 1.00 83.19 102 ARG A C 1
ATOM 815 O O . ARG A 1 102 ? 20.906 -2.411 -25.699 1.00 83.19 102 ARG A O 1
ATOM 822 N N . VAL A 1 103 ? 22.369 -3.973 -24.972 1.00 82.06 103 VAL A N 1
ATOM 823 C CA . VAL A 1 103 ? 23.344 -3.818 -26.066 1.00 82.06 103 VAL A CA 1
ATOM 824 C C . VAL A 1 103 ? 22.725 -4.229 -27.409 1.00 82.06 103 VAL A C 1
ATOM 826 O O . VAL A 1 103 ? 22.882 -3.530 -28.410 1.00 82.06 103 VAL A O 1
ATOM 829 N N . ARG A 1 104 ? 21.929 -5.302 -27.452 1.00 84.81 104 ARG A N 1
ATOM 830 C CA . ARG A 1 104 ? 21.209 -5.708 -28.670 1.00 84.81 104 ARG A CA 1
ATOM 831 C C . ARG A 1 104 ? 20.208 -4.650 -29.144 1.00 84.81 104 ARG A C 1
ATOM 833 O O . ARG A 1 104 ? 20.123 -4.370 -30.341 1.00 84.81 104 ARG A O 1
ATOM 840 N N . LEU A 1 105 ? 19.437 -4.055 -28.233 1.00 83.62 105 LEU A N 1
ATOM 841 C CA . LEU A 1 105 ? 18.463 -3.011 -28.571 1.00 83.62 105 LEU A CA 1
ATOM 842 C C . LEU A 1 105 ? 19.140 -1.713 -29.028 1.00 83.62 105 LEU A C 1
ATOM 844 O O . LEU A 1 105 ? 18.611 -1.046 -29.919 1.00 83.62 105 LEU A O 1
ATOM 848 N N . THR A 1 106 ? 20.296 -1.347 -28.468 1.00 84.31 106 THR A N 1
ATOM 849 C CA . THR A 1 106 ? 21.063 -0.182 -28.938 1.00 84.31 106 THR A CA 1
ATOM 850 C C . THR A 1 106 ? 21.730 -0.436 -30.287 1.00 84.31 106 THR A C 1
ATOM 852 O O . THR A 1 106 ? 21.696 0.459 -31.129 1.00 84.31 106 THR A O 1
ATOM 855 N N . ALA A 1 107 ? 22.237 -1.644 -30.548 1.00 86.69 107 ALA A N 1
ATOM 856 C CA . ALA A 1 107 ? 22.747 -2.028 -31.866 1.00 86.69 107 ALA A CA 1
ATOM 857 C C . ALA A 1 107 ? 21.655 -1.917 -32.946 1.00 86.69 107 ALA A C 1
ATOM 859 O O . ALA A 1 107 ? 21.854 -1.283 -33.984 1.00 86.69 107 ALA A O 1
ATOM 860 N N . ARG A 1 108 ? 20.440 -2.399 -32.656 1.00 85.69 108 ARG A N 1
ATOM 861 C CA . ARG A 1 108 ? 19.301 -2.275 -33.581 1.00 85.69 108 ARG A CA 1
ATOM 862 C C . ARG A 1 108 ? 18.911 -0.833 -33.880 1.00 85.69 108 ARG A C 1
ATOM 864 O O . ARG A 1 108 ? 18.481 -0.545 -34.993 1.00 85.69 108 ARG A O 1
ATOM 871 N N . ARG A 1 109 ? 19.081 0.092 -32.925 1.00 86.00 109 ARG A N 1
ATOM 872 C CA . ARG A 1 109 ? 18.825 1.529 -33.158 1.00 86.00 109 ARG A CA 1
ATOM 873 C C . ARG A 1 109 ? 19.731 2.123 -34.237 1.00 86.00 109 ARG A C 1
ATOM 875 O O . ARG A 1 109 ? 19.319 3.084 -34.874 1.00 86.00 109 ARG A O 1
ATOM 882 N N . VAL A 1 110 ? 20.923 1.564 -34.446 1.00 89.06 110 VAL A N 1
ATOM 883 C CA . VAL A 1 110 ? 21.866 1.993 -35.494 1.00 89.06 110 VAL A CA 1
ATOM 884 C C . VAL A 1 110 ? 21.820 1.102 -36.742 1.00 89.06 110 VAL A C 1
ATOM 886 O O . VAL A 1 110 ? 22.652 1.253 -37.630 1.00 89.06 110 VAL A O 1
ATOM 889 N N . GLY A 1 111 ? 20.848 0.185 -36.830 1.00 87.06 111 GLY A N 1
ATOM 890 C CA . GLY A 1 111 ? 20.710 -0.742 -37.956 1.00 87.06 111 GLY A CA 1
ATOM 891 C C . GLY A 1 111 ? 21.733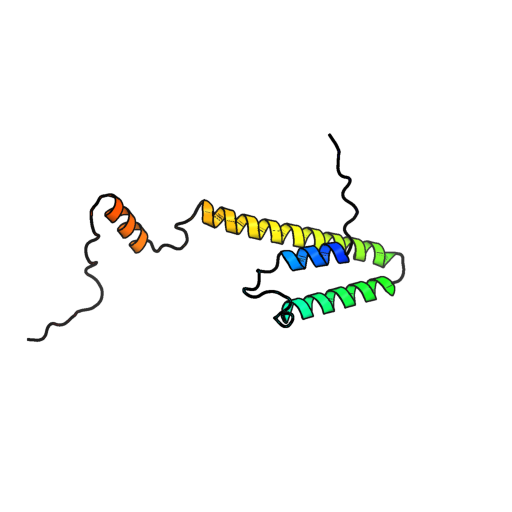 -1.882 -37.961 1.00 87.06 111 GLY A C 1
ATOM 892 O O . GLY A 1 111 ? 21.931 -2.502 -39.001 1.00 87.06 111 GLY A O 1
ATOM 893 N N . MET A 1 112 ? 22.377 -2.155 -36.823 1.00 84.75 112 MET A N 1
ATOM 894 C CA . MET A 1 112 ? 23.319 -3.261 -36.653 1.00 84.75 112 MET A CA 1
ATOM 895 C C . MET A 1 112 ? 22.697 -4.361 -35.790 1.00 84.75 112 MET A C 1
ATOM 897 O O . MET A 1 112 ? 21.986 -4.079 -34.826 1.00 84.75 112 MET A O 1
ATOM 901 N N . ASP A 1 113 ? 22.990 -5.622 -36.094 1.00 84.12 113 ASP A N 1
ATOM 902 C CA . ASP A 1 113 ? 22.666 -6.740 -35.208 1.00 84.12 113 ASP A CA 1
ATOM 903 C C . ASP A 1 113 ? 23.908 -7.167 -34.419 1.00 84.12 113 ASP A C 1
ATOM 905 O O . ASP A 1 113 ? 25.036 -7.103 -34.913 1.00 84.12 113 ASP A O 1
ATOM 909 N N . LEU A 1 114 ? 23.694 -7.581 -33.167 1.00 78.0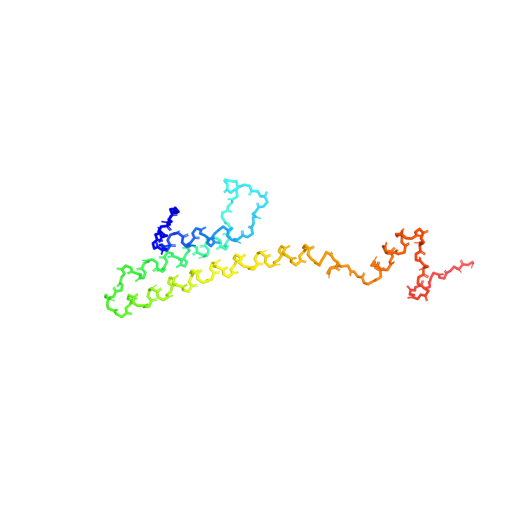0 114 LEU A N 1
ATOM 910 C CA . LEU A 1 114 ? 24.773 -8.081 -32.320 1.00 78.00 114 LEU A CA 1
ATOM 911 C C . LEU A 1 114 ? 25.294 -9.422 -32.868 1.00 78.00 114 LEU A C 1
ATOM 913 O O . LEU A 1 114 ? 24.469 -10.288 -33.182 1.00 78.00 114 LEU A O 1
ATOM 917 N N . PRO A 1 115 ? 26.623 -9.621 -32.977 1.00 76.62 115 PRO A N 1
ATOM 918 C CA . PRO A 1 115 ? 27.191 -10.915 -33.337 1.00 76.62 115 PRO A CA 1
ATOM 919 C C . PRO A 1 115 ? 26.750 -11.994 -32.344 1.00 76.62 115 PRO A C 1
ATOM 921 O O . PRO A 1 115 ? 26.557 -11.712 -31.163 1.00 76.62 115 PRO A O 1
ATOM 924 N N . VAL A 1 116 ? 26.608 -13.237 -32.810 1.00 75.56 116 VAL A N 1
ATOM 925 C CA . VAL A 1 116 ? 26.356 -14.368 -31.907 1.00 75.56 116 VAL A CA 1
ATOM 926 C C . VAL A 1 116 ? 27.588 -14.537 -31.016 1.00 75.56 116 VAL A C 1
ATOM 928 O O . VAL A 1 116 ? 28.675 -14.814 -31.525 1.00 75.56 116 VAL A O 1
ATOM 931 N N . GLU A 1 117 ? 27.422 -14.340 -29.707 1.00 67.06 117 GLU A N 1
ATOM 932 C CA . GLU A 1 117 ? 28.463 -14.551 -28.696 1.00 67.06 117 GLU A CA 1
ATOM 933 C C . GLU A 1 117 ? 29.047 -15.967 -28.857 1.00 67.06 117 GLU A C 1
ATOM 935 O O . GLU A 1 117 ? 28.350 -16.977 -28.715 1.00 67.06 117 GLU A O 1
ATOM 940 N N . PHE A 1 118 ? 30.332 -16.064 -29.201 1.00 56.62 118 PHE A N 1
ATOM 941 C CA . PHE A 1 118 ? 31.006 -17.346 -29.402 1.00 56.62 118 PHE A CA 1
ATOM 942 C C . PHE A 1 118 ? 31.450 -17.901 -28.042 1.00 56.62 118 PHE A C 1
ATOM 944 O O . PHE A 1 118 ? 32.617 -17.811 -27.669 1.00 56.62 118 PHE A O 1
ATOM 951 N N . GLY A 1 119 ? 30.512 -18.450 -27.266 1.00 58.97 119 GLY A N 1
ATOM 952 C CA . GLY A 1 119 ? 30.835 -18.956 -25.932 1.00 58.97 119 GLY A CA 1
ATOM 953 C C . GLY A 1 119 ? 29.677 -19.598 -25.180 1.00 58.97 119 GLY A C 1
ATOM 954 O O . GLY A 1 119 ? 29.211 -19.040 -24.198 1.00 58.97 119 GLY A O 1
ATOM 955 N N . GLY A 1 120 ? 29.257 -20.803 -25.585 1.00 50.00 120 GLY A N 1
ATOM 956 C CA . GLY A 1 120 ? 28.440 -21.652 -24.707 1.00 50.00 120 GLY A CA 1
ATOM 957 C C . GLY A 1 120 ? 27.533 -22.669 -25.391 1.00 50.00 120 GLY A C 1
ATOM 958 O O . GLY A 1 120 ? 26.319 -22.570 -25.281 1.00 50.00 120 GLY A O 1
ATOM 959 N N . GLY A 1 121 ? 28.106 -23.684 -26.045 1.00 41.19 121 GLY A N 1
ATOM 960 C CA . GLY A 1 121 ? 27.357 -24.886 -26.433 1.00 41.19 121 GLY A CA 1
ATOM 961 C C . GLY A 1 121 ? 27.730 -25.411 -27.810 1.00 41.19 121 GLY A C 1
ATOM 962 O O . GLY A 1 121 ? 27.146 -25.023 -28.814 1.00 41.19 121 GLY A O 1
ATOM 963 N N . GLY A 1 122 ? 28.706 -26.319 -27.858 1.00 47.94 122 GLY A N 1
ATOM 964 C CA . GLY A 1 122 ? 29.097 -26.997 -29.087 1.00 47.94 122 GLY A CA 1
ATOM 965 C C . GLY A 1 122 ? 27.948 -27.810 -29.684 1.00 47.94 122 GLY A C 1
ATOM 966 O O . GLY A 1 122 ? 27.671 -28.921 -29.235 1.00 47.94 122 GLY A O 1
ATOM 967 N N . ALA A 1 123 ? 27.345 -27.305 -30.757 1.00 47.38 123 ALA A N 1
ATOM 968 C CA . ALA A 1 123 ? 26.681 -28.147 -31.737 1.00 47.38 123 ALA A CA 1
ATOM 969 C C . ALA A 1 123 ? 27.779 -28.870 -32.528 1.00 47.38 123 ALA A C 1
ATOM 971 O O . ALA A 1 123 ? 28.321 -28.362 -33.506 1.00 47.38 123 ALA A O 1
ATOM 972 N N . ARG A 1 124 ? 28.176 -30.044 -32.024 1.00 50.84 124 ARG A N 1
ATOM 973 C CA . ARG A 1 124 ? 28.971 -31.018 -32.771 1.00 50.84 124 ARG A CA 1
ATOM 974 C C . ARG A 1 124 ? 28.140 -31.465 -33.966 1.00 50.84 124 ARG A C 1
ATOM 976 O O . ARG A 1 124 ? 27.321 -32.370 -33.842 1.00 50.84 124 ARG A O 1
ATOM 983 N N . ASP A 1 125 ? 28.377 -30.824 -35.096 1.00 51.81 125 ASP A N 1
ATOM 984 C CA . ASP A 1 125 ? 27.980 -31.319 -36.402 1.00 51.81 125 ASP A CA 1
ATOM 985 C C . ASP A 1 125 ? 28.784 -32.606 -36.658 1.00 51.81 125 ASP A C 1
ATOM 987 O O . ASP A 1 125 ? 29.987 -32.576 -36.932 1.00 51.81 125 ASP A O 1
ATOM 991 N N . LYS A 1 126 ? 28.164 -33.762 -36.397 1.00 48.56 126 LYS A N 1
ATOM 992 C CA . LYS A 1 126 ? 28.727 -35.069 -36.740 1.00 48.56 126 LYS A CA 1
ATOM 993 C C . LYS A 1 126 ? 28.229 -35.437 -38.131 1.00 48.56 126 LYS A C 1
ATOM 995 O O . LYS A 1 126 ? 27.067 -35.799 -38.295 1.00 48.56 126 LYS A O 1
ATOM 1000 N N . LYS A 1 127 ? 29.147 -35.325 -39.087 1.00 40.50 127 LYS A N 1
ATOM 1001 C CA . LYS A 1 127 ? 29.116 -36.037 -40.365 1.00 40.50 127 LYS A CA 1
ATOM 1002 C C . LYS A 1 127 ? 29.228 -37.545 -40.156 1.00 40.50 127 LYS A C 1
ATOM 1004 O O . LYS A 1 127 ? 29.894 -37.946 -39.171 1.00 40.50 127 LYS A O 1
#

Foldseek 3Di:
DDDDPDDDDDLVNLLVLVVVLPDDDPDDPVPDDDDPVNVVSVVVSVVLVVCVVPDDPDPVVVVNVVVVVVSVVVSVVSVVVVVVVVVCCVVCVCPPPDPVNVVQVVCVVVVHGDPDPPDDDDPPPDD